Protein AF-A0A494B9S4-F1 (afdb_monomer_lite)

Organism: Mus musculus (NCBI:txid10090)

Structure (mmCIF, N/CA/C/O backbone):
data_AF-A0A494B9S4-F1
#
_entry.id   AF-A0A494B9S4-F1
#
loop_
_atom_site.group_PDB
_atom_site.id
_atom_site.type_symbol
_atom_site.label_atom_id
_atom_site.label_alt_id
_atom_site.label_comp_id
_atom_site.label_asym_id
_atom_site.label_entity_id
_atom_site.label_seq_id
_atom_site.pdbx_PDB_ins_code
_atom_site.Cartn_x
_atom_site.Cartn_y
_atom_site.Cartn_z
_atom_site.occupancy
_atom_site.B_iso_or_equiv
_atom_site.auth_seq_id
_atom_site.auth_comp_id
_atom_site.auth_asym_id
_atom_site.auth_atom_id
_atom_site.pdbx_PDB_model_num
ATOM 1 N N . GLY A 1 1 ? 25.893 -9.117 -15.239 1.00 67.50 1 GLY A N 1
ATOM 2 C CA . GLY A 1 1 ? 24.471 -8.723 -15.211 1.00 67.50 1 GLY A CA 1
ATOM 3 C C . GLY A 1 1 ? 23.745 -9.630 -14.246 1.00 67.50 1 GLY A C 1
ATOM 4 O O . GLY A 1 1 ? 24.163 -10.773 -14.118 1.00 67.50 1 GLY A O 1
ATOM 5 N N . ILE A 1 2 ? 22.732 -9.123 -13.546 1.00 72.12 2 ILE A N 1
ATOM 6 C CA . ILE A 1 2 ? 21.885 -9.930 -12.653 1.00 72.12 2 ILE A CA 1
ATOM 7 C C . ILE A 1 2 ? 21.125 -10.948 -13.513 1.00 72.12 2 ILE A C 1
ATOM 9 O O . ILE A 1 2 ? 20.553 -10.570 -14.536 1.00 72.12 2 ILE A O 1
ATOM 13 N N . ASP A 1 3 ? 21.164 -12.228 -13.143 1.00 84.75 3 ASP A N 1
ATOM 14 C CA . ASP A 1 3 ? 20.389 -13.263 -13.831 1.00 84.75 3 ASP A CA 1
ATOM 15 C C . ASP A 1 3 ? 18.919 -13.268 -13.367 1.00 84.75 3 ASP A C 1
ATOM 17 O O . ASP A 1 3 ? 18.565 -12.713 -12.324 1.00 84.75 3 ASP A O 1
ATOM 21 N N . LYS A 1 4 ? 18.038 -13.886 -14.159 1.00 82.94 4 LYS A N 1
ATOM 22 C CA . LYS A 1 4 ? 16.592 -13.897 -13.890 1.00 82.94 4 LYS A CA 1
ATOM 23 C C . LYS A 1 4 ? 16.247 -14.518 -12.528 1.00 82.94 4 LYS A C 1
ATOM 25 O O . LYS A 1 4 ? 15.390 -13.998 -11.826 1.00 82.94 4 LYS A O 1
ATOM 30 N N . LEU A 1 5 ? 16.946 -15.584 -12.131 1.00 85.50 5 LEU A N 1
ATOM 31 C CA . LEU A 1 5 ? 16.692 -16.294 -10.874 1.00 85.50 5 LEU A CA 1
ATOM 32 C C . LEU A 1 5 ? 17.025 -15.419 -9.656 1.00 85.50 5 LEU A C 1
ATOM 34 O O . LEU A 1 5 ? 16.323 -15.448 -8.646 1.00 85.50 5 LEU A O 1
ATOM 38 N N . GLN A 1 6 ? 18.108 -14.649 -9.735 1.00 85.06 6 GLN A N 1
ATOM 39 C CA . GLN A 1 6 ? 18.473 -13.681 -8.708 1.00 85.06 6 GLN A CA 1
ATOM 40 C C . GLN A 1 6 ? 17.416 -12.581 -8.611 1.00 85.06 6 GLN A C 1
ATOM 42 O O . GLN A 1 6 ? 16.974 -12.269 -7.507 1.00 85.06 6 GLN A O 1
ATOM 47 N N . LEU A 1 7 ? 16.958 -12.047 -9.747 1.00 87.38 7 LEU A N 1
ATOM 48 C CA . LEU A 1 7 ? 15.913 -11.023 -9.780 1.00 87.38 7 LEU A CA 1
ATOM 49 C C . LEU A 1 7 ? 14.596 -11.514 -9.154 1.00 87.38 7 LEU A C 1
ATOM 51 O O . LEU A 1 7 ? 14.031 -10.815 -8.314 1.00 87.38 7 LEU A O 1
ATOM 55 N N . ASP A 1 8 ? 14.169 -12.740 -9.470 1.00 88.50 8 ASP A N 1
ATOM 56 C CA . ASP A 1 8 ? 12.959 -13.352 -8.903 1.00 88.50 8 ASP A CA 1
ATOM 57 C C . ASP A 1 8 ? 13.037 -13.457 -7.367 1.00 88.50 8 ASP A C 1
ATOM 59 O O . ASP A 1 8 ? 12.063 -13.186 -6.661 1.00 88.50 8 ASP A O 1
ATOM 63 N N . LYS A 1 9 ? 14.218 -13.780 -6.817 1.00 90.94 9 LYS A N 1
ATOM 64 C CA . LYS A 1 9 ? 14.441 -13.799 -5.360 1.00 90.94 9 LYS A CA 1
ATOM 65 C C . LYS A 1 9 ? 14.317 -12.407 -4.742 1.00 90.94 9 LYS A C 1
ATOM 67 O O . LYS A 1 9 ? 13.703 -12.274 -3.68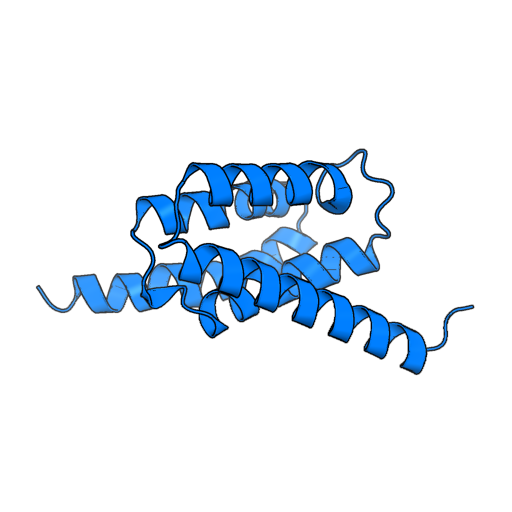5 1.00 90.94 9 LYS A O 1
ATOM 72 N N . TYR A 1 10 ? 14.868 -11.375 -5.384 1.00 90.69 10 TYR A N 1
ATOM 73 C CA . TYR A 1 10 ? 14.737 -9.995 -4.904 1.00 90.69 10 TYR A CA 1
ATOM 74 C C . TYR A 1 10 ? 13.281 -9.520 -4.935 1.00 90.69 10 TYR A C 1
ATOM 76 O O . TYR A 1 10 ? 12.813 -8.899 -3.982 1.00 90.69 10 TYR A O 1
ATOM 84 N N . TYR A 1 11 ? 12.542 -9.861 -5.987 1.00 93.19 11 TYR A N 1
ATOM 85 C CA . TYR A 1 11 ? 11.119 -9.558 -6.102 1.00 93.19 11 TYR A CA 1
ATOM 86 C C . TYR A 1 11 ? 10.275 -10.272 -5.049 1.00 93.19 11 TYR A C 1
ATOM 88 O O . TYR A 1 11 ? 9.389 -9.653 -4.453 1.00 93.19 11 TYR A O 1
ATOM 96 N N . MET A 1 12 ? 10.593 -11.528 -4.735 1.00 95.12 12 MET A N 1
ATOM 97 C CA . MET A 1 12 ? 9.962 -12.231 -3.619 1.00 95.12 12 MET A CA 1
ATOM 98 C C . MET A 1 12 ? 10.292 -11.576 -2.273 1.00 95.12 12 MET A C 1
ATOM 100 O O . MET A 1 12 ? 9.408 -11.417 -1.434 1.00 95.12 12 MET A O 1
ATOM 104 N N . LEU A 1 13 ? 11.541 -11.146 -2.068 1.00 95.44 13 LEU A N 1
ATOM 105 C CA . LEU A 1 13 ? 11.946 -10.456 -0.844 1.00 95.44 13 LEU A CA 1
ATOM 106 C C . LEU A 1 13 ? 1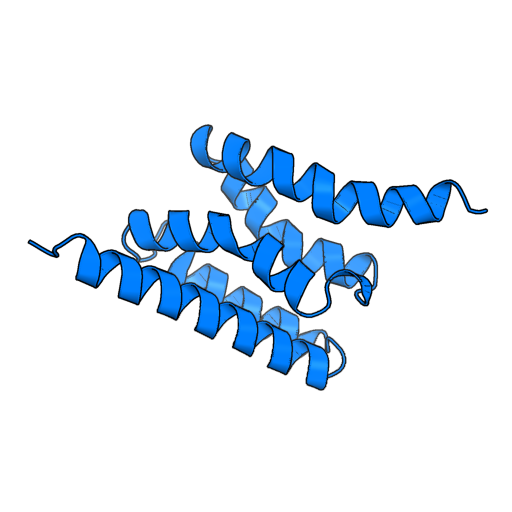1.169 -9.150 -0.644 1.00 95.44 13 LEU A C 1
ATOM 108 O O . LEU A 1 13 ? 10.655 -8.926 0.447 1.00 95.44 13 LEU A O 1
ATOM 112 N N . ILE A 1 14 ? 11.028 -8.325 -1.687 1.00 94.50 14 ILE A N 1
ATOM 113 C CA . ILE A 1 14 ? 10.221 -7.092 -1.637 1.00 94.50 14 ILE A CA 1
ATOM 114 C C . ILE A 1 14 ? 8.793 -7.407 -1.188 1.00 94.50 14 ILE A C 1
ATOM 116 O O . ILE A 1 14 ? 8.255 -6.744 -0.304 1.00 94.50 14 ILE A O 1
ATOM 120 N N . ARG A 1 15 ? 8.209 -8.465 -1.755 1.00 96.88 15 ARG A N 1
ATOM 121 C CA . ARG A 1 15 ? 6.858 -8.925 -1.438 1.00 96.88 15 ARG A CA 1
ATOM 122 C C . ARG A 1 15 ? 6.715 -9.329 0.033 1.00 96.88 15 ARG A C 1
ATOM 124 O O . ARG A 1 15 ? 5.779 -8.911 0.707 1.00 96.88 15 ARG A O 1
ATOM 131 N N . LEU A 1 16 ? 7.678 -10.094 0.550 1.00 96.94 16 LEU A N 1
ATOM 132 C CA . LEU A 1 16 ? 7.704 -10.528 1.949 1.00 96.94 16 LEU A CA 1
ATOM 133 C C . LEU A 1 16 ? 7.908 -9.361 2.917 1.00 96.94 16 LEU A C 1
ATOM 135 O O . LEU A 1 16 ? 7.227 -9.307 3.938 1.00 96.94 16 LEU A O 1
ATOM 139 N N . VAL A 1 17 ? 8.812 -8.430 2.603 1.00 96.12 17 VAL A N 1
ATOM 140 C CA . VAL A 1 17 ? 9.031 -7.224 3.417 1.00 96.12 17 VAL A CA 1
ATOM 141 C C . VAL A 1 17 ? 7.743 -6.417 3.496 1.00 96.12 17 VAL A C 1
ATOM 143 O O . VAL A 1 17 ? 7.317 -6.069 4.592 1.00 96.12 17 VAL A O 1
ATOM 146 N N . LEU A 1 18 ? 7.082 -6.201 2.359 1.00 95.38 18 LEU A N 1
ATOM 147 C CA . LEU A 1 18 ? 5.844 -5.437 2.298 1.00 95.38 18 LEU A CA 1
ATOM 148 C C . LEU A 1 18 ? 4.711 -6.099 3.094 1.00 95.38 1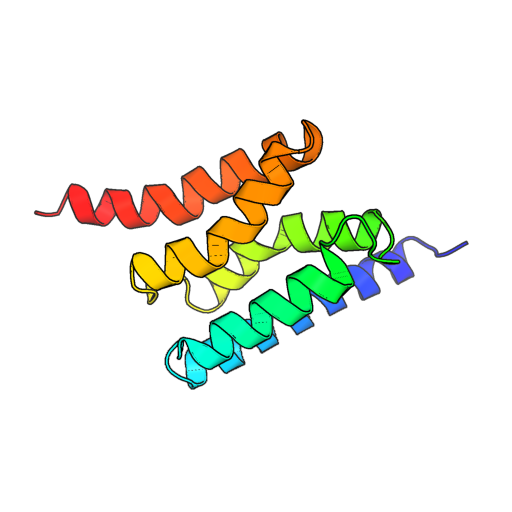8 LEU A C 1
ATOM 150 O O . LEU A 1 18 ? 4.072 -5.440 3.914 1.00 95.38 18 LEU A O 1
ATOM 154 N N . ARG A 1 19 ? 4.530 -7.419 2.936 1.00 96.94 19 ARG A N 1
ATOM 155 C CA . ARG A 1 19 ? 3.581 -8.204 3.738 1.00 96.94 19 ARG A CA 1
ATOM 156 C C . ARG A 1 19 ? 3.849 -8.045 5.231 1.00 96.94 19 ARG A C 1
ATOM 158 O O . ARG A 1 19 ? 2.935 -7.763 5.994 1.00 96.94 19 ARG A O 1
ATOM 165 N N . GLN A 1 20 ? 5.104 -8.191 5.655 1.00 98.06 20 GLN A N 1
ATOM 166 C CA . GLN A 1 20 ? 5.457 -8.076 7.070 1.00 98.06 20 GLN A CA 1
ATOM 167 C C . GLN A 1 20 ? 5.275 -6.655 7.611 1.00 98.06 20 GLN A C 1
ATOM 169 O O . GLN A 1 20 ? 4.840 -6.499 8.751 1.00 98.06 20 GLN A O 1
ATOM 174 N N . SER A 1 21 ? 5.539 -5.620 6.808 1.00 96.88 21 SER A N 1
ATOM 175 C CA . SER A 1 21 ? 5.225 -4.237 7.174 1.00 96.88 21 SER A CA 1
ATOM 176 C C . SER A 1 21 ? 3.730 -4.063 7.443 1.00 96.88 21 SER A C 1
ATOM 178 O O . SER A 1 21 ? 3.362 -3.533 8.490 1.00 96.88 21 SER A O 1
ATOM 180 N N . PHE A 1 22 ? 2.862 -4.580 6.571 1.00 96.50 22 PHE A N 1
ATOM 181 C CA . PHE A 1 22 ? 1.417 -4.544 6.802 1.00 96.50 22 PHE A CA 1
ATOM 182 C C . PHE A 1 22 ? 0.990 -5.367 8.018 1.00 96.50 22 PHE A C 1
ATOM 184 O O . PHE A 1 22 ? 0.150 -4.908 8.783 1.00 96.50 22 PHE A O 1
ATOM 191 N N . GLU A 1 23 ? 1.587 -6.536 8.260 1.00 97.75 23 GLU A N 1
ATOM 192 C CA . GLU A 1 23 ? 1.299 -7.339 9.459 1.00 97.75 23 GLU A CA 1
ATOM 193 C C . GLU A 1 23 ? 1.660 -6.597 10.751 1.00 97.75 23 GLU A C 1
ATOM 195 O O . GLU A 1 23 ? 1.011 -6.763 11.784 1.00 97.75 23 GLU A O 1
ATOM 200 N N . VAL A 1 24 ? 2.714 -5.777 10.730 1.00 97.50 24 VAL A N 1
ATOM 201 C CA . VAL A 1 24 ? 3.053 -4.896 11.856 1.00 97.50 24 VAL A CA 1
ATOM 202 C C . VAL A 1 24 ? 2.006 -3.794 12.013 1.00 97.50 24 VAL A C 1
ATOM 204 O O . VAL A 1 24 ? 1.551 -3.563 13.132 1.00 97.50 24 VAL A O 1
ATOM 207 N N . LEU A 1 25 ? 1.581 -3.142 10.927 1.00 96.88 25 LEU A N 1
ATOM 208 C CA . LEU A 1 25 ? 0.527 -2.120 10.985 1.00 96.88 25 LEU A CA 1
ATOM 209 C C . LEU A 1 25 ? -0.789 -2.701 11.516 1.00 96.88 25 LEU A C 1
ATOM 211 O O . LEU A 1 25 ? -1.379 -2.140 12.437 1.00 96.88 25 LEU A O 1
ATOM 215 N N . LYS A 1 26 ? -1.195 -3.871 11.015 1.00 95.56 26 LYS A N 1
ATOM 216 C CA . LYS A 1 26 ? -2.387 -4.597 11.461 1.00 95.56 26 LYS A CA 1
ATOM 217 C C . LYS A 1 26 ? -2.332 -4.941 12.949 1.00 95.56 26 LYS A C 1
ATOM 219 O O . LYS A 1 26 ? -3.289 -4.683 13.674 1.00 95.56 26 LYS A O 1
ATOM 224 N N . ARG A 1 27 ? -1.207 -5.484 13.431 1.00 96.44 27 ARG A N 1
ATOM 225 C CA . ARG A 1 27 ? -1.009 -5.795 14.862 1.00 96.44 27 ARG A CA 1
ATOM 226 C C . ARG A 1 27 ? -1.087 -4.562 15.757 1.00 96.44 27 ARG A C 1
ATOM 228 O O . ARG A 1 27 ? -1.507 -4.679 16.902 1.00 96.44 27 ARG A O 1
ATOM 235 N N . ASN A 1 28 ? -0.730 -3.396 15.226 1.00 95.69 28 ASN A N 1
ATOM 236 C CA . ASN A 1 28 ? -0.897 -2.105 15.889 1.00 95.69 28 ASN A CA 1
ATOM 237 C C . ASN A 1 28 ? -2.248 -1.448 15.562 1.00 95.69 28 ASN A C 1
ATOM 239 O O . ASN A 1 28 ? -2.358 -0.228 15.600 1.00 95.69 28 ASN A O 1
ATOM 243 N N . ALA A 1 29 ? -3.270 -2.240 15.220 1.00 94.75 29 ALA A N 1
ATOM 244 C CA . ALA A 1 29 ? -4.630 -1.785 14.937 1.00 94.75 29 ALA A CA 1
ATOM 245 C C . ALA A 1 29 ? -4.712 -0.669 13.881 1.00 94.75 29 ALA A C 1
ATOM 247 O O . ALA A 1 29 ? -5.572 0.206 13.968 1.00 94.75 29 ALA A O 1
ATOM 248 N N . TRP A 1 30 ? -3.815 -0.697 12.889 1.00 95.19 30 TRP A N 1
ATOM 249 C CA . TRP A 1 30 ? -3.754 0.308 11.827 1.00 95.19 30 TRP A CA 1
ATOM 250 C C . TRP A 1 30 ? -3.608 1.737 12.378 1.00 95.19 30 TRP A C 1
ATOM 252 O O . TRP A 1 30 ? -4.183 2.686 11.845 1.00 95.19 30 TRP A O 1
ATOM 262 N N . GLU A 1 31 ? -2.853 1.885 13.472 1.00 95.25 31 GLU A N 1
ATOM 263 C CA . GLU A 1 31 ? -2.627 3.171 14.128 1.00 95.25 31 GLU A CA 1
ATOM 264 C C . GLU A 1 31 ? -2.043 4.194 13.145 1.00 95.25 31 GLU A C 1
ATOM 266 O O . GLU A 1 31 ? -1.124 3.917 12.366 1.00 95.25 31 GLU A O 1
ATOM 271 N N . GLU A 1 32 ? -2.632 5.388 13.146 1.00 93.19 32 GLU A N 1
ATOM 272 C CA . GLU A 1 32 ? -2.437 6.356 12.074 1.00 93.19 32 GLU A CA 1
ATOM 273 C C . GLU A 1 32 ? -0.997 6.885 12.007 1.00 93.19 32 GLU A C 1
ATOM 275 O O . GLU A 1 32 ? -0.483 7.121 10.905 1.00 93.19 32 GLU A O 1
ATOM 280 N N . SER A 1 33 ? -0.318 7.048 13.150 1.00 95.62 33 SER A N 1
ATOM 281 C CA . SER A 1 33 ? 1.080 7.482 13.165 1.00 95.62 33 SER A CA 1
ATOM 282 C C . SER A 1 33 ? 2.001 6.424 12.552 1.00 95.62 33 SER A C 1
ATOM 284 O O . SER A 1 33 ? 2.877 6.777 11.761 1.00 95.62 33 SER A O 1
ATOM 286 N N . GLN A 1 34 ? 1.751 5.131 12.802 1.00 95.94 34 GLN A N 1
ATOM 287 C CA . GLN A 1 34 ? 2.496 4.042 12.164 1.00 95.94 34 GLN A CA 1
ATOM 288 C C . GLN A 1 34 ? 2.248 3.977 10.652 1.00 95.94 34 GLN A C 1
ATOM 290 O O . GLN A 1 34 ? 3.199 3.806 9.888 1.00 95.94 34 GLN A O 1
ATOM 295 N N . ILE A 1 35 ? 0.996 4.148 10.203 1.00 94.88 35 ILE A N 1
ATOM 296 C CA . ILE A 1 35 ? 0.673 4.220 8.766 1.00 94.88 35 ILE A CA 1
ATOM 297 C C . ILE A 1 35 ? 1.435 5.374 8.115 1.00 94.88 35 ILE A C 1
ATOM 299 O O . ILE A 1 35 ? 2.038 5.201 7.059 1.00 94.88 35 ILE A O 1
ATOM 303 N N . THR A 1 36 ? 1.427 6.542 8.757 1.00 94.44 36 THR A N 1
ATOM 304 C CA . THR A 1 36 ? 2.096 7.741 8.241 1.00 94.44 36 THR A CA 1
ATOM 305 C C . THR A 1 36 ? 3.603 7.521 8.145 1.00 94.44 36 THR A C 1
ATOM 307 O O . THR A 1 36 ? 4.174 7.716 7.078 1.00 94.44 36 THR A O 1
ATOM 310 N N . LEU A 1 37 ? 4.231 7.003 9.206 1.00 95.25 37 LEU A N 1
ATOM 311 C CA . LEU A 1 37 ? 5.659 6.683 9.217 1.00 95.25 37 LEU A CA 1
ATOM 312 C C . LEU A 1 37 ? 6.037 5.689 8.110 1.00 95.25 37 LEU A C 1
ATOM 314 O O . LEU A 1 37 ? 7.035 5.874 7.414 1.00 95.25 37 LEU A O 1
ATOM 318 N N . PHE A 1 38 ? 5.238 4.635 7.939 1.00 95.38 38 PHE A N 1
ATOM 319 C CA . PHE A 1 38 ? 5.451 3.647 6.888 1.00 95.38 38 PHE A CA 1
ATOM 320 C C . PHE A 1 38 ? 5.380 4.282 5.493 1.00 95.38 38 PHE A C 1
ATOM 322 O O . PHE A 1 38 ? 6.278 4.072 4.674 1.00 95.38 38 PHE A O 1
ATOM 329 N N . LEU A 1 39 ? 4.340 5.078 5.231 1.00 93.19 39 LEU A N 1
ATOM 330 C CA . LEU A 1 39 ? 4.157 5.751 3.948 1.00 93.19 39 LEU A CA 1
ATOM 331 C C . LEU A 1 39 ? 5.264 6.774 3.679 1.00 93.19 39 LEU A C 1
ATOM 333 O O . LEU A 1 39 ? 5.756 6.826 2.556 1.00 93.19 39 LEU A O 1
ATOM 337 N N . ASP A 1 40 ? 5.712 7.526 4.684 1.00 92.31 40 ASP A N 1
ATOM 338 C CA . ASP A 1 40 ? 6.795 8.502 4.539 1.00 92.31 40 ASP A CA 1
ATOM 339 C C . ASP A 1 40 ? 8.103 7.834 4.102 1.00 92.31 40 ASP A C 1
ATOM 341 O O . ASP A 1 40 ? 8.758 8.295 3.163 1.00 92.31 40 ASP A O 1
ATOM 345 N N . ILE A 1 41 ? 8.459 6.706 4.727 1.00 92.69 41 ILE A N 1
ATOM 346 C CA . ILE A 1 41 ? 9.637 5.915 4.344 1.00 92.69 41 ILE A CA 1
ATOM 347 C C . ILE A 1 41 ? 9.479 5.398 2.912 1.00 92.69 41 ILE A C 1
ATOM 349 O O . ILE A 1 41 ? 10.382 5.549 2.087 1.00 92.69 41 ILE A O 1
ATOM 353 N N . LEU A 1 42 ? 8.323 4.815 2.595 1.00 90.50 42 LEU A N 1
ATOM 354 C CA . LEU A 1 42 ? 8.058 4.230 1.283 1.00 90.50 42 LEU A CA 1
ATOM 355 C C . LEU A 1 42 ? 8.121 5.280 0.163 1.00 90.50 42 LEU A C 1
ATOM 357 O O . LEU A 1 42 ? 8.716 5.056 -0.897 1.00 90.50 42 LEU A O 1
ATOM 361 N N . MET A 1 43 ? 7.537 6.449 0.419 1.00 87.12 43 MET A N 1
ATOM 362 C CA . MET A 1 43 ? 7.510 7.569 -0.509 1.00 87.12 43 MET A CA 1
ATOM 363 C C . MET A 1 43 ? 8.893 8.170 -0.705 1.00 87.12 43 MET A C 1
ATOM 365 O O . MET A 1 43 ? 9.286 8.417 -1.841 1.00 87.12 43 MET A O 1
ATOM 369 N N . LYS A 1 44 ? 9.655 8.365 0.370 1.00 89.00 44 LYS A N 1
ATOM 370 C CA . LYS A 1 44 ? 10.988 8.961 0.297 1.00 89.00 44 LYS A CA 1
ATOM 371 C C . LYS A 1 44 ? 12.003 8.044 -0.386 1.00 89.00 44 LYS A C 1
ATOM 373 O O . LYS A 1 44 ? 12.732 8.486 -1.268 1.00 89.00 44 LYS A O 1
ATOM 378 N N . GLU A 1 45 ? 12.050 6.776 0.007 1.00 89.25 45 GLU A N 1
ATOM 379 C CA . GLU A 1 45 ? 13.153 5.888 -0.376 1.00 89.25 45 GLU A CA 1
ATOM 380 C C . GLU A 1 45 ? 12.912 5.177 -1.715 1.00 89.25 45 GLU A C 1
ATOM 382 O O . GLU A 1 45 ? 13.860 4.797 -2.403 1.00 89.25 45 GLU A O 1
ATOM 387 N N . ILE A 1 46 ? 11.648 4.992 -2.118 1.00 87.19 46 ILE A N 1
ATOM 388 C CA . ILE A 1 46 ? 11.310 4.156 -3.281 1.00 87.19 46 ILE A CA 1
ATOM 389 C C . ILE A 1 46 ? 10.566 4.952 -4.345 1.00 87.19 46 ILE A C 1
ATOM 391 O O . ILE A 1 46 ? 10.954 4.941 -5.521 1.00 87.19 46 ILE A O 1
ATOM 395 N N . LEU A 1 47 ? 9.502 5.642 -3.945 1.00 82.44 47 LEU A N 1
ATOM 396 C CA . LEU A 1 47 ? 8.531 6.191 -4.887 1.00 82.44 47 LEU A CA 1
ATOM 397 C C . LEU A 1 47 ? 8.769 7.663 -5.267 1.00 82.44 47 LEU A C 1
AT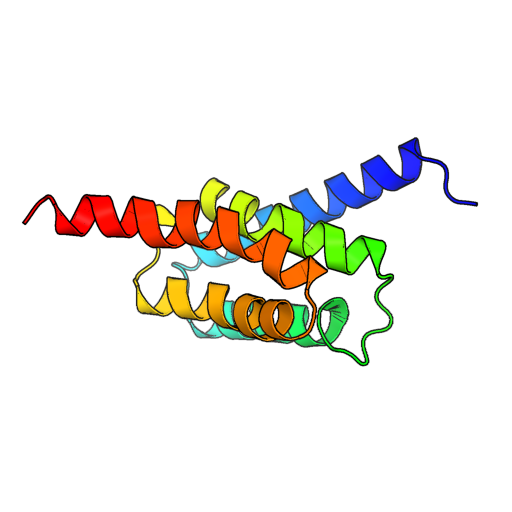OM 399 O O . LEU A 1 47 ? 8.154 8.156 -6.216 1.00 82.44 47 LEU A O 1
ATOM 403 N N . SER A 1 48 ? 9.666 8.360 -4.569 1.00 82.38 48 SER A N 1
ATOM 404 C CA . SER A 1 48 ? 10.076 9.728 -4.893 1.00 82.38 48 SER A CA 1
ATOM 405 C C . SER A 1 48 ? 10.737 9.772 -6.281 1.00 82.38 48 SER A C 1
ATOM 407 O O . SER A 1 48 ? 11.500 8.864 -6.631 1.00 82.38 48 SER A O 1
ATOM 409 N N . PRO A 1 49 ? 10.473 10.819 -7.088 1.00 75.88 49 PRO A N 1
ATOM 410 C CA . PRO A 1 49 ? 11.180 11.039 -8.350 1.00 75.88 49 PRO A CA 1
ATOM 411 C C . PRO A 1 49 ? 12.705 11.118 -8.188 1.00 75.88 49 PRO A C 1
ATOM 413 O O . PRO A 1 49 ? 13.435 10.721 -9.091 1.00 75.88 49 PRO A O 1
ATOM 416 N N . GLU A 1 50 ? 13.169 11.601 -7.037 1.00 81.62 50 GLU A N 1
ATOM 417 C CA . GLU A 1 50 ? 14.575 11.768 -6.670 1.00 81.62 50 GLU A CA 1
ATOM 418 C C . GLU A 1 50 ? 15.196 10.489 -6.078 1.00 81.62 50 GLU A C 1
ATOM 420 O O . GLU A 1 50 ? 16.402 10.454 -5.809 1.00 81.62 50 GLU A O 1
ATOM 425 N N . SER A 1 51 ? 14.399 9.432 -5.874 1.00 83.06 51 SER A N 1
ATOM 426 C CA . SER A 1 51 ? 14.893 8.180 -5.305 1.00 83.06 51 SER A CA 1
ATOM 427 C C . SER A 1 51 ? 15.901 7.507 -6.237 1.00 83.06 51 SER A C 1
ATOM 429 O O . SER A 1 51 ? 15.726 7.451 -7.456 1.00 83.06 51 SER A O 1
ATOM 431 N N . GLN A 1 52 ? 16.946 6.927 -5.645 1.00 85.75 52 GLN A N 1
ATOM 432 C CA . GLN A 1 52 ? 17.935 6.107 -6.358 1.00 85.75 52 GLN A CA 1
ATOM 433 C C . GLN A 1 52 ? 17.435 4.671 -6.598 1.00 85.75 52 GLN A C 1
ATOM 435 O O . GLN A 1 52 ? 18.207 3.788 -6.972 1.00 85.75 52 GLN A O 1
ATOM 440 N N . SER A 1 53 ? 16.146 4.412 -6.350 1.00 84.38 53 SER A N 1
ATOM 441 C CA . SER A 1 53 ? 15.560 3.089 -6.521 1.00 84.38 53 SER A CA 1
ATOM 442 C C . SER A 1 53 ? 15.536 2.713 -8.006 1.00 84.38 53 SER A C 1
ATOM 444 O O . SER A 1 53 ? 15.024 3.485 -8.823 1.00 84.38 53 SER A O 1
ATOM 446 N N . PRO A 1 54 ? 16.048 1.528 -8.389 1.00 87.75 54 PRO A N 1
ATOM 447 C CA . PRO A 1 54 ? 15.949 1.059 -9.762 1.00 87.75 54 PRO A CA 1
ATOM 448 C C . PRO A 1 54 ? 14.488 0.995 -10.219 1.00 87.75 54 PRO A C 1
ATOM 450 O O . PRO A 1 54 ? 13.627 0.512 -9.483 1.00 87.75 54 PRO A O 1
ATOM 453 N N . ASN A 1 55 ? 14.210 1.383 -11.468 1.00 84.25 55 ASN A N 1
ATOM 454 C CA . ASN A 1 55 ? 12.845 1.368 -12.013 1.00 84.25 55 ASN A CA 1
ATOM 455 C C . ASN A 1 55 ? 12.152 0.007 -11.832 1.00 84.25 55 ASN A C 1
ATOM 457 O O . ASN A 1 55 ? 10.987 -0.037 -11.459 1.00 84.25 55 ASN A O 1
ATOM 461 N N . GLY A 1 56 ? 12.875 -1.105 -12.011 1.00 87.06 56 GLY A N 1
ATOM 462 C CA . GLY A 1 56 ? 12.323 -2.447 -11.808 1.00 87.06 56 GLY A CA 1
ATOM 463 C C . GLY A 1 56 ? 11.879 -2.734 -10.368 1.00 87.06 56 GLY A C 1
ATOM 464 O O . GLY A 1 56 ? 10.932 -3.488 -10.177 1.00 87.06 56 GLY A O 1
ATOM 465 N N . VAL A 1 57 ? 12.521 -2.131 -9.362 1.00 88.06 57 VAL A N 1
ATOM 466 C CA . VAL A 1 57 ? 12.117 -2.242 -7.949 1.00 88.06 57 VAL A CA 1
ATOM 467 C C . VAL A 1 57 ? 10.864 -1.412 -7.700 1.00 88.06 57 VAL A C 1
ATOM 469 O O . VAL A 1 57 ? 9.902 -1.922 -7.133 1.00 88.06 57 VAL A O 1
ATOM 472 N N . ARG A 1 58 ? 10.854 -0.158 -8.171 1.00 86.75 58 ARG A N 1
ATOM 473 C CA . ARG A 1 58 ? 9.702 0.745 -8.052 1.00 86.75 58 ARG A CA 1
ATOM 474 C C . ARG A 1 58 ? 8.453 0.136 -8.686 1.00 86.75 58 ARG A C 1
ATOM 476 O O . ARG A 1 58 ? 7.403 0.087 -8.055 1.00 86.75 58 ARG A O 1
ATOM 483 N N . THR A 1 59 ? 8.588 -0.360 -9.911 1.00 85.56 59 THR A N 1
ATOM 484 C CA . THR A 1 59 ? 7.489 -0.960 -10.664 1.00 85.56 59 THR A CA 1
ATOM 485 C C . THR A 1 59 ? 6.984 -2.240 -9.999 1.00 85.56 59 THR A C 1
ATOM 487 O O . THR A 1 59 ? 5.781 -2.359 -9.795 1.00 85.56 59 THR A O 1
ATOM 490 N N . HIS A 1 60 ? 7.877 -3.151 -9.589 1.00 89.75 60 HIS A N 1
ATOM 491 C CA . HIS A 1 60 ? 7.473 -4.384 -8.899 1.00 89.75 60 HIS A CA 1
ATOM 492 C C . HIS A 1 60 ? 6.779 -4.102 -7.563 1.00 89.75 60 HIS A C 1
ATOM 494 O O . HIS A 1 60 ? 5.786 -4.741 -7.238 1.00 89.75 60 HIS A O 1
ATOM 500 N N . LEU A 1 61 ? 7.264 -3.118 -6.798 1.00 89.81 61 LEU A N 1
ATOM 501 C CA . LEU A 1 61 ? 6.632 -2.729 -5.539 1.00 89.81 61 LEU A CA 1
ATOM 502 C C . LEU A 1 61 ? 5.205 -2.214 -5.754 1.00 89.81 61 LEU A C 1
ATOM 504 O O . LEU A 1 61 ? 4.311 -2.607 -5.014 1.00 89.81 61 LEU A O 1
ATOM 508 N N . ILE A 1 62 ? 4.988 -1.371 -6.768 1.00 86.12 62 ILE A N 1
ATOM 509 C CA . ILE A 1 62 ? 3.649 -0.881 -7.127 1.00 86.12 62 ILE A CA 1
ATOM 510 C C . ILE A 1 62 ? 2.742 -2.046 -7.541 1.00 86.12 62 ILE A C 1
ATOM 512 O O . ILE A 1 62 ? 1.596 -2.094 -7.101 1.00 86.12 62 ILE A O 1
ATOM 516 N N . ASP A 1 63 ? 3.262 -2.997 -8.324 1.00 85.69 63 ASP A N 1
ATOM 517 C CA . ASP A 1 63 ? 2.498 -4.152 -8.811 1.00 85.69 63 ASP A CA 1
ATOM 518 C C . ASP A 1 63 ? 1.976 -5.038 -7.669 1.00 85.69 63 ASP A C 1
ATOM 520 O O . ASP A 1 63 ? 0.855 -5.535 -7.745 1.00 85.69 63 ASP A O 1
ATOM 524 N N . VAL A 1 64 ? 2.762 -5.229 -6.604 1.00 90.06 64 VAL A N 1
ATOM 525 C CA . VAL A 1 64 ? 2.394 -6.132 -5.497 1.00 90.06 64 VAL A CA 1
ATOM 526 C C . VAL A 1 64 ? 1.763 -5.426 -4.294 1.00 90.06 64 VAL A C 1
ATOM 528 O O . VAL A 1 64 ? 1.273 -6.099 -3.394 1.00 90.06 64 VAL A O 1
ATOM 531 N N . TYR A 1 65 ? 1.759 -4.090 -4.237 1.00 90.56 65 TYR A N 1
ATOM 532 C CA . TYR A 1 65 ? 1.367 -3.358 -3.026 1.00 90.56 65 TYR A CA 1
ATOM 533 C C . TYR A 1 65 ? -0.064 -3.633 -2.568 1.00 90.56 65 TYR A C 1
ATOM 535 O O . TYR A 1 65 ? -0.277 -4.026 -1.420 1.00 90.56 65 TYR A O 1
ATOM 543 N N . LEU A 1 66 ? -1.039 -3.448 -3.460 1.00 86.69 66 LEU A N 1
ATOM 544 C CA . LEU A 1 66 ? -2.451 -3.640 -3.119 1.00 86.69 66 LEU A CA 1
ATOM 545 C C . LEU A 1 66 ? -2.793 -5.116 -2.904 1.00 86.69 66 LEU A C 1
ATOM 547 O O . LEU A 1 66 ? -3.604 -5.431 -2.035 1.00 86.69 66 LEU A O 1
ATOM 551 N N . GLU A 1 67 ?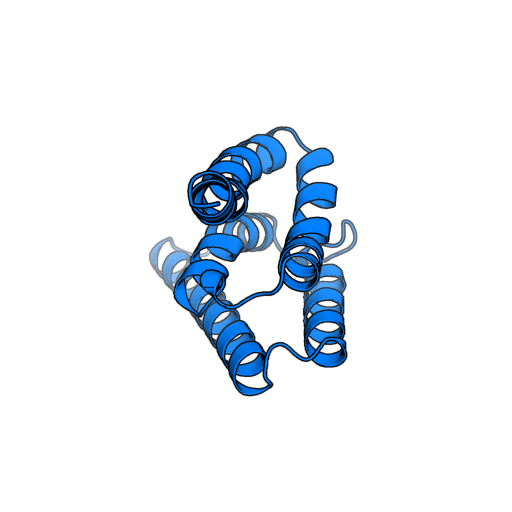 -2.116 -6.023 -3.610 1.00 89.31 67 GLU A N 1
ATOM 552 C CA . GLU A 1 67 ? -2.272 -7.462 -3.398 1.00 89.31 67 GLU A CA 1
ATOM 553 C C . GLU A 1 67 ? -1.822 -7.865 -1.986 1.00 89.31 67 GLU A C 1
ATOM 555 O O . GLU A 1 67 ? -2.523 -8.594 -1.279 1.00 89.31 67 GLU A O 1
ATOM 560 N N . GLU A 1 68 ? -0.670 -7.362 -1.540 1.00 93.31 68 GLU A N 1
ATOM 561 C CA . GLU A 1 68 ? -0.149 -7.652 -0.205 1.00 93.31 68 GLU A CA 1
ATOM 562 C C . GLU A 1 68 ? -0.971 -6.984 0.902 1.00 93.31 68 GLU A C 1
ATOM 564 O O . GLU A 1 68 ? -1.228 -7.609 1.934 1.00 93.31 68 GLU A O 1
ATOM 569 N N . LEU A 1 69 ? -1.462 -5.762 0.675 1.00 91.19 69 LEU A N 1
ATOM 570 C CA . LEU A 1 69 ? -2.364 -5.082 1.606 1.00 91.19 69 LEU A CA 1
ATOM 571 C C . LEU A 1 69 ? -3.670 -5.868 1.784 1.00 91.19 69 LEU A C 1
ATOM 573 O O . LEU A 1 69 ? -4.105 -6.133 2.910 1.00 91.19 69 LEU A O 1
ATOM 577 N N . THR A 1 70 ? -4.267 -6.293 0.670 1.00 88.38 70 THR A N 1
ATOM 578 C CA . THR A 1 70 ? -5.482 -7.115 0.653 1.00 88.38 70 THR A CA 1
ATOM 579 C C . THR A 1 70 ? -5.249 -8.458 1.340 1.00 88.38 70 THR A C 1
ATOM 581 O O . THR A 1 70 ? -6.078 -8.874 2.148 1.00 88.38 70 THR A O 1
ATOM 584 N N . THR A 1 71 ? -4.100 -9.098 1.090 1.00 90.50 71 THR A N 1
ATOM 585 C CA . THR A 1 71 ? -3.720 -10.380 1.709 1.00 90.50 71 THR A CA 1
ATOM 586 C C . THR A 1 71 ? -3.665 -10.296 3.235 1.00 90.50 71 THR A C 1
ATOM 588 O O . THR A 1 71 ? -4.112 -11.219 3.912 1.00 90.50 71 THR A O 1
ATOM 591 N N . VAL A 1 72 ? -3.114 -9.212 3.789 1.00 93.25 72 VAL A N 1
ATOM 592 C CA . VAL A 1 72 ? -2.921 -9.079 5.243 1.00 93.25 72 VAL A CA 1
ATOM 593 C C . VAL A 1 72 ? -4.207 -8.696 5.968 1.00 93.25 72 VAL A C 1
ATOM 595 O O . VAL A 1 72 ? -4.500 -9.219 7.046 1.00 93.25 72 VAL A O 1
ATOM 598 N N . GLY A 1 73 ? -4.989 -7.773 5.415 1.00 86.56 73 GLY A N 1
ATOM 599 C CA . GLY A 1 73 ? -6.195 -7.322 6.106 1.00 86.56 73 GLY A CA 1
ATOM 600 C C . GLY A 1 73 ? -6.805 -6.037 5.585 1.00 86.56 73 GLY A C 1
ATOM 601 O O . GLY A 1 73 ? -7.449 -5.342 6.364 1.00 86.56 73 GLY A O 1
ATOM 602 N N . GLY A 1 74 ? -6.640 -5.708 4.301 1.00 80.56 74 GLY A N 1
ATOM 603 C CA . GLY A 1 74 ? -7.239 -4.504 3.714 1.00 80.56 74 GLY A CA 1
ATOM 604 C C . GLY A 1 74 ? -8.754 -4.389 3.946 1.00 80.56 74 GLY A C 1
ATOM 605 O O . GLY A 1 74 ? -9.278 -3.287 4.057 1.00 80.56 74 GLY A O 1
ATOM 606 N N . ALA A 1 75 ? -9.454 -5.517 4.118 1.00 79.44 75 ALA A N 1
ATOM 607 C CA . ALA A 1 75 ? -10.883 -5.557 4.439 1.00 79.44 75 ALA A CA 1
ATOM 608 C C . ALA A 1 75 ? -11.245 -5.049 5.854 1.00 79.44 75 ALA A C 1
ATOM 610 O O . ALA A 1 75 ? -12.412 -4.757 6.110 1.00 79.44 75 ALA A O 1
ATOM 611 N N . GLU A 1 76 ? -10.278 -4.959 6.772 1.00 83.81 76 GLU A N 1
ATOM 612 C CA . GLU A 1 76 ? -10.470 -4.472 8.148 1.00 83.81 76 GLU A CA 1
ATOM 613 C C . GLU A 1 76 ? -10.256 -2.954 8.270 1.00 83.81 76 GLU A C 1
ATOM 615 O O . GLU A 1 76 ? -10.587 -2.371 9.302 1.00 83.81 76 GLU A O 1
ATOM 620 N N . LEU A 1 77 ? -9.714 -2.310 7.229 1.00 85.44 77 LEU A N 1
ATOM 621 C CA . LEU A 1 77 ? -9.433 -0.877 7.222 1.00 85.44 77 LEU A CA 1
ATOM 622 C C . LEU A 1 77 ? -10.721 -0.052 7.222 1.00 85.44 77 LEU A C 1
ATOM 624 O O . LEU A 1 77 ? -11.674 -0.319 6.480 1.00 85.44 77 LEU A O 1
ATOM 628 N N . LEU A 1 78 ? -10.712 1.025 8.003 1.00 87.81 78 LEU A N 1
ATOM 629 C CA . LEU A 1 78 ? -11.697 2.088 7.863 1.00 87.81 78 LEU A CA 1
ATOM 630 C C . LEU A 1 78 ? -11.499 2.820 6.527 1.00 87.81 78 LEU A C 1
ATOM 632 O O . LEU A 1 78 ? -10.427 2.784 5.922 1.00 87.81 78 LEU A O 1
ATOM 636 N N . ALA A 1 79 ? -12.552 3.476 6.038 1.00 82.56 79 ALA A N 1
ATOM 637 C CA . ALA A 1 79 ? -12.536 4.104 4.716 1.00 82.56 79 ALA A CA 1
ATOM 638 C C . ALA A 1 79 ? -11.439 5.177 4.581 1.00 82.56 79 ALA A C 1
ATOM 640 O O . ALA A 1 79 ? -10.786 5.266 3.546 1.00 82.56 79 ALA A O 1
ATOM 641 N N . ASP A 1 80 ? -11.213 5.959 5.632 1.00 84.38 80 ASP A N 1
ATOM 642 C CA . ASP A 1 80 ? -10.161 6.971 5.730 1.00 84.38 80 ASP A CA 1
ATOM 643 C C . ASP A 1 80 ? -8.756 6.353 5.747 1.00 84.38 80 ASP A C 1
ATOM 645 O O . ASP A 1 80 ? -7.887 6.797 4.996 1.00 84.38 80 ASP A O 1
ATOM 649 N N . GLN A 1 81 ? -8.542 5.287 6.523 1.00 87.12 81 GLN A N 1
ATOM 650 C CA . GLN A 1 81 ? -7.271 4.552 6.547 1.00 87.12 81 GLN A CA 1
ATOM 651 C C . GLN A 1 81 ? -6.963 3.922 5.185 1.00 87.12 81 GLN A C 1
ATOM 653 O O . GLN A 1 81 ? -5.831 3.997 4.703 1.00 87.12 81 GLN A O 1
ATOM 658 N N . ASN A 1 82 ? -7.982 3.346 4.543 1.00 86.00 82 ASN A N 1
ATOM 659 C CA . ASN A 1 82 ? -7.866 2.764 3.214 1.00 86.00 82 ASN A CA 1
ATOM 660 C C . ASN A 1 82 ? -7.463 3.838 2.195 1.00 86.00 82 ASN A C 1
ATOM 662 O O . ASN A 1 82 ? -6.439 3.711 1.525 1.00 86.00 82 ASN A O 1
ATOM 666 N N . LEU A 1 83 ? -8.196 4.957 2.149 1.00 84.62 83 LEU A N 1
ATOM 667 C CA . LEU A 1 83 ? -7.862 6.093 1.284 1.00 84.62 83 LEU A CA 1
ATOM 668 C C . LEU A 1 83 ? -6.443 6.611 1.536 1.00 84.62 83 LEU A C 1
ATOM 670 O O . LEU A 1 83 ? -5.734 6.907 0.577 1.00 84.62 83 LEU A O 1
ATOM 674 N N . LYS A 1 84 ? -5.999 6.672 2.795 1.00 88.69 84 LYS A N 1
ATOM 675 C CA . LYS A 1 84 ? -4.651 7.129 3.159 1.00 88.69 84 LYS A CA 1
ATOM 676 C C . LYS A 1 84 ? -3.550 6.208 2.629 1.00 88.69 84 LYS A C 1
ATOM 678 O O . LYS A 1 84 ? -2.535 6.700 2.148 1.00 88.69 84 LYS A O 1
ATOM 683 N N . LEU A 1 85 ? -3.748 4.891 2.681 1.00 88.69 85 LEU A N 1
ATOM 684 C CA . LEU A 1 85 ? -2.797 3.908 2.145 1.00 88.69 85 LEU A CA 1
ATOM 685 C C . LEU A 1 85 ? -2.760 3.902 0.606 1.00 88.69 85 LEU A C 1
ATOM 687 O O . LEU A 1 85 ? -1.725 3.597 0.016 1.00 88.69 85 LEU A O 1
ATOM 691 N N . ILE A 1 86 ? -3.859 4.283 -0.051 1.00 84.81 86 ILE A N 1
ATOM 692 C CA . ILE A 1 86 ? -3.984 4.274 -1.517 1.00 84.81 86 ILE A CA 1
ATOM 693 C C . ILE A 1 86 ? -3.560 5.607 -2.160 1.00 84.81 86 ILE A C 1
ATOM 695 O O . ILE A 1 86 ? -2.972 5.608 -3.246 1.00 84.81 86 ILE A O 1
ATOM 699 N N . ASP A 1 87 ? -3.840 6.746 -1.519 1.00 82.75 87 ASP A N 1
ATOM 700 C CA . ASP A 1 87 ? -3.626 8.097 -2.070 1.00 82.75 87 ASP A CA 1
ATOM 701 C C . ASP A 1 87 ? -2.214 8.327 -2.645 1.00 82.75 87 ASP A C 1
ATOM 703 O O . ASP A 1 87 ? -2.115 8.809 -3.783 1.00 82.75 87 ASP A O 1
ATOM 707 N N . PRO A 1 88 ? -1.117 7.928 -1.969 1.00 76.88 88 PRO A N 1
ATOM 708 C CA . PRO A 1 88 ? 0.227 8.147 -2.493 1.00 76.88 88 PRO A CA 1
ATOM 709 C C . PRO A 1 88 ? 0.444 7.461 -3.850 1.00 76.88 88 PRO A C 1
ATOM 711 O O . PRO A 1 88 ? 1.041 8.042 -4.761 1.00 76.88 88 PRO A O 1
ATOM 714 N N . PHE A 1 89 ? -0.124 6.267 -4.033 1.00 72.38 89 PHE A N 1
ATOM 715 C CA . PHE A 1 89 ? -0.021 5.496 -5.271 1.00 72.38 89 PHE A CA 1
ATOM 716 C C . PHE A 1 89 ? -0.869 6.080 -6.390 1.00 72.38 89 PHE A C 1
ATOM 718 O O . PHE A 1 89 ? -0.402 6.135 -7.527 1.00 72.38 89 PHE A O 1
ATOM 725 N N . CYS A 1 90 ? -2.062 6.594 -6.086 1.00 70.94 90 CYS A N 1
ATOM 726 C CA . CYS A 1 90 ? -2.874 7.327 -7.057 1.00 70.94 90 CYS A CA 1
ATOM 727 C C . CYS A 1 90 ? -2.135 8.564 -7.593 1.00 70.94 90 CYS A C 1
ATOM 729 O O . CYS A 1 90 ? -2.131 8.809 -8.802 1.00 70.94 90 CYS A O 1
ATOM 731 N N . ARG A 1 91 ? -1.439 9.310 -6.724 1.00 71.94 91 ARG A N 1
ATOM 732 C CA . ARG A 1 91 ? -0.643 10.486 -7.128 1.00 71.94 91 ARG A CA 1
ATOM 733 C C . ARG A 1 91 ? 0.528 10.132 -8.034 1.00 71.94 91 ARG A C 1
ATOM 735 O O . ARG A 1 91 ? 0.879 10.919 -8.909 1.00 71.94 91 ARG A O 1
ATOM 742 N N . ILE A 1 92 ? 1.150 8.977 -7.824 1.00 69.75 92 ILE A N 1
ATOM 743 C CA . ILE A 1 92 ? 2.263 8.502 -8.654 1.00 69.75 92 ILE A CA 1
ATOM 744 C C . ILE A 1 92 ? 1.745 7.928 -9.975 1.00 69.75 92 ILE A C 1
ATOM 746 O O . ILE A 1 92 ? 2.282 8.247 -11.037 1.00 69.75 92 ILE A O 1
ATOM 750 N N . ALA A 1 93 ? 0.672 7.139 -9.925 1.00 65.50 93 ALA A N 1
ATOM 751 C CA . ALA A 1 93 ? 0.012 6.571 -11.094 1.00 65.50 93 ALA A CA 1
ATOM 752 C C . ALA A 1 93 ? -0.455 7.653 -12.071 1.00 65.50 93 ALA A C 1
ATOM 754 O O . ALA A 1 93 ? -0.286 7.509 -13.277 1.00 65.50 93 ALA A O 1
ATOM 755 N N . ALA A 1 94 ? -0.948 8.782 -11.557 1.00 65.81 94 ALA A N 1
ATOM 756 C CA . ALA A 1 94 ? -1.354 9.924 -12.372 1.00 65.81 94 ALA A CA 1
ATOM 757 C C . ALA A 1 94 ? -0.204 10.563 -13.180 1.00 65.81 94 ALA A C 1
ATOM 759 O O . ALA A 1 94 ? -0.466 11.295 -14.133 1.00 65.81 94 ALA A O 1
ATOM 760 N N . LYS A 1 95 ? 1.067 10.305 -12.833 1.00 67.00 95 LYS A N 1
ATOM 761 C CA . LYS A 1 95 ? 2.226 10.924 -13.500 1.00 67.00 95 LYS A CA 1
ATOM 762 C C . LYS A 1 95 ? 2.673 10.200 -14.769 1.00 67.00 95 LYS A C 1
ATOM 764 O O . LYS A 1 95 ? 3.330 10.818 -15.601 1.00 67.00 95 LYS A O 1
ATOM 769 N N . THR A 1 96 ? 2.364 8.911 -14.938 1.00 64.50 96 THR A N 1
ATOM 770 C CA . THR A 1 96 ? 2.814 8.143 -16.114 1.00 64.50 96 THR A CA 1
ATOM 771 C C . THR A 1 96 ? 1.735 7.182 -16.605 1.00 64.50 96 THR A C 1
ATOM 773 O O . THR A 1 96 ? 1.060 6.537 -15.810 1.00 64.50 96 THR A O 1
ATOM 776 N N . LYS A 1 97 ? 1.598 7.037 -17.931 1.00 61.91 97 LYS A N 1
ATOM 777 C CA . LYS A 1 97 ? 0.596 6.144 -18.547 1.00 61.91 97 LYS A CA 1
ATOM 778 C C . LYS A 1 97 ? 0.753 4.677 -18.120 1.00 61.91 97 LYS A C 1
ATOM 780 O O . LYS A 1 97 ? -0.236 3.960 -18.016 1.00 61.91 97 LYS A O 1
ATOM 785 N N . GLU A 1 98 ? 1.985 4.238 -17.869 1.00 65.31 98 GLU A N 1
ATOM 786 C CA . GLU A 1 98 ? 2.294 2.866 -17.452 1.00 65.31 98 GLU A CA 1
ATOM 787 C C . GLU A 1 98 ? 1.834 2.587 -16.015 1.00 65.31 98 GLU A C 1
ATOM 789 O O . GLU A 1 98 ? 1.155 1.593 -15.760 1.00 65.31 98 GLU A O 1
ATOM 794 N N . LEU A 1 99 ? 2.130 3.497 -15.083 1.00 62.66 99 LEU A N 1
ATOM 795 C CA . LEU A 1 99 ? 1.689 3.364 -13.694 1.00 62.66 99 LEU A CA 1
ATOM 796 C C . LEU A 1 99 ? 0.178 3.591 -13.560 1.00 62.66 99 LEU A C 1
ATOM 798 O O . LEU A 1 99 ? -0.462 2.948 -12.735 1.00 62.66 99 LEU A O 1
ATOM 802 N N . GLN A 1 100 ? -0.415 4.432 -14.414 1.00 62.44 100 GLN A N 1
ATOM 803 C CA . GLN A 1 100 ? -1.866 4.577 -14.513 1.00 62.44 100 GLN A CA 1
ATOM 804 C C . GLN A 1 100 ? -2.537 3.241 -14.856 1.00 62.44 100 GLN A C 1
ATOM 806 O O . GLN A 1 100 ? -3.448 2.831 -14.145 1.00 62.44 100 GLN A O 1
ATOM 811 N N . ALA A 1 101 ? -2.075 2.543 -15.899 1.00 63.34 101 ALA A N 1
ATOM 812 C CA . ALA A 1 101 ? -2.637 1.250 -16.296 1.00 63.34 101 ALA A CA 1
ATOM 813 C C . ALA A 1 101 ? -2.491 0.184 -15.195 1.00 63.34 101 ALA A C 1
ATOM 815 O O . ALA A 1 101 ? -3.420 -0.590 -14.965 1.00 63.34 101 ALA A O 1
ATOM 816 N N . LYS A 1 102 ? -1.354 0.180 -14.486 1.00 64.62 102 LYS A N 1
ATOM 817 C CA . LYS A 1 102 ? -1.062 -0.765 -13.396 1.00 64.62 102 LYS A CA 1
ATOM 818 C C . LYS A 1 102 ? -1.906 -0.527 -12.148 1.00 64.62 102 LYS A C 1
ATOM 820 O O . LYS A 1 102 ? -2.373 -1.487 -11.550 1.00 64.62 102 LYS A O 1
ATOM 825 N N . CYS A 1 103 ? -2.157 0.727 -11.781 1.00 63.31 103 CYS A N 1
ATOM 826 C CA . CYS A 1 103 ? -2.959 1.039 -10.599 1.00 63.31 103 CYS A CA 1
ATOM 827 C C . CYS A 1 103 ? -4.471 0.980 -10.864 1.00 63.31 103 CYS A C 1
ATOM 829 O O . CYS A 1 103 ? -5.235 0.769 -9.929 1.00 63.31 103 CYS A O 1
ATOM 831 N N . PHE A 1 104 ? -4.934 1.146 -12.109 1.00 64.12 104 PHE A N 1
ATOM 832 C CA . PHE A 1 104 ? -6.366 1.294 -12.396 1.00 64.12 104 PHE A CA 1
ATOM 833 C C . PHE A 1 104 ? -7.192 0.044 -12.059 1.00 64.12 104 PHE A C 1
ATOM 835 O O . PHE A 1 104 ? -8.225 0.149 -11.404 1.00 64.12 104 PHE A O 1
ATOM 842 N N . HIS A 1 105 ? -6.741 -1.142 -12.481 1.00 65.12 105 HIS A N 1
ATOM 843 C CA . HIS A 1 105 ? -7.495 -2.379 -12.262 1.00 65.12 105 HIS A CA 1
ATOM 844 C C . HIS A 1 105 ? -7.503 -2.820 -10.785 1.00 65.12 105 HIS A C 1
ATOM 846 O O . HIS A 1 105 ? -8.596 -3.054 -10.273 1.00 65.12 105 HIS A O 1
ATOM 852 N N . PRO A 1 106 ? -6.360 -2.865 -10.067 1.00 62.88 106 PRO A N 1
ATOM 853 C CA . PRO A 1 106 ? -6.337 -3.236 -8.650 1.00 62.88 106 PRO A CA 1
ATOM 854 C C . PRO A 1 106 ? -7.064 -2.226 -7.757 1.00 62.88 106 PRO A C 1
ATOM 856 O O . PRO A 1 106 ? -7.762 -2.612 -6.829 1.00 62.88 106 PRO A O 1
ATOM 859 N N . VAL A 1 107 ? -6.978 -0.920 -8.051 1.00 63.00 107 VAL A N 1
ATOM 860 C CA . VAL A 1 107 ? -7.735 0.087 -7.288 1.00 63.00 107 VAL A CA 1
ATOM 861 C C . VAL A 1 107 ? -9.240 -0.126 -7.469 1.00 63.00 107 VAL A C 1
ATOM 863 O O . VAL A 1 107 ? -9.989 -0.121 -6.497 1.00 63.00 107 VAL A O 1
ATOM 866 N N . LEU A 1 108 ? -9.715 -0.370 -8.691 1.00 60.66 108 LEU A N 1
ATOM 867 C CA . LEU A 1 108 ? -11.134 -0.656 -8.911 1.00 60.66 108 LEU A CA 1
ATOM 868 C C . LEU A 1 108 ? -11.574 -1.976 -8.261 1.00 60.66 108 LEU A C 1
ATOM 870 O O . LEU A 1 108 ? -12.661 -2.028 -7.683 1.00 60.66 108 LEU A O 1
ATOM 874 N N . SER A 1 109 ? -10.750 -3.025 -8.317 1.00 60.94 109 SER A N 1
ATOM 875 C CA . SER A 1 109 ? -11.121 -4.333 -7.773 1.00 60.94 109 SER A CA 1
ATOM 876 C C . SER A 1 109 ? -11.023 -4.426 -6.258 1.00 60.94 109 SER A C 1
ATOM 878 O O . SER A 1 109 ? -11.879 -5.060 -5.662 1.00 60.94 109 SER A O 1
ATOM 880 N N . ASP A 1 110 ? -10.033 -3.796 -5.632 1.00 59.97 110 ASP A N 1
ATOM 881 C CA . ASP A 1 110 ? -9.712 -4.033 -4.218 1.00 59.97 110 ASP A CA 1
ATOM 882 C C . ASP A 1 110 ? -10.202 -2.886 -3.326 1.00 59.97 110 ASP A C 1
ATOM 884 O O . ASP A 1 110 ? -10.491 -3.074 -2.146 1.00 59.97 110 ASP A O 1
ATOM 888 N N . VAL A 1 111 ? -10.370 -1.690 -3.895 1.00 60.50 111 VAL A N 1
ATOM 889 C CA . VAL A 1 111 ? -10.862 -0.506 -3.174 1.00 60.50 111 VAL A CA 1
ATOM 890 C C . VAL A 1 111 ? -12.347 -0.324 -3.420 1.00 60.50 111 VAL A C 1
ATOM 892 O O . VAL A 1 111 ? -13.106 -0.114 -2.475 1.00 60.50 111 VAL A O 1
ATOM 895 N N . PHE A 1 112 ? -12.792 -0.425 -4.674 1.00 54.31 112 PHE A N 1
ATOM 896 C CA . PHE A 1 112 ? -14.182 -0.136 -5.019 1.00 54.31 112 PHE A CA 1
ATOM 897 C C . PHE A 1 112 ? -15.109 -1.353 -4.919 1.00 54.31 112 PHE A C 1
ATOM 899 O O . PHE A 1 112 ? -16.233 -1.163 -4.463 1.00 54.31 112 PHE A O 1
ATOM 906 N N . LEU A 1 113 ? -14.697 -2.588 -5.247 1.00 48.47 113 LEU A N 1
ATOM 907 C CA . LEU A 1 113 ? -15.611 -3.746 -5.149 1.00 48.47 113 LEU A CA 1
ATOM 908 C C . LEU A 1 113 ? -15.920 -4.192 -3.705 1.00 48.47 113 LEU A C 1
ATOM 910 O O . LEU A 1 113 ? -17.105 -4.389 -3.422 1.00 48.47 113 LEU A O 1
ATOM 914 N N . PRO A 1 114 ? -14.962 -4.284 -2.757 1.00 51.41 114 PRO A N 1
ATOM 915 C CA . PRO A 1 114 ? -15.269 -4.636 -1.369 1.00 51.41 114 PRO A CA 1
ATOM 916 C C . PRO A 1 114 ? -16.114 -3.549 -0.697 1.00 51.41 114 PRO A C 1
ATOM 918 O O . PRO A 1 114 ? -17.071 -3.854 0.022 1.00 51.41 114 PRO A O 1
ATOM 921 N N . SER A 1 115 ? -15.841 -2.281 -1.029 1.00 43.66 115 SER A N 1
ATOM 922 C CA . SER A 1 115 ? -16.658 -1.134 -0.626 1.00 43.66 115 SER A CA 1
ATOM 923 C C . SER A 1 115 ? -18.064 -1.185 -1.238 1.00 43.66 115 SER A C 1
ATOM 925 O O . SER A 1 115 ? -19.038 -0.969 -0.524 1.00 43.66 115 SER A O 1
ATOM 927 N N . ALA A 1 116 ? -18.213 -1.533 -2.523 1.00 38.44 116 ALA A N 1
ATOM 928 C CA . ALA A 1 116 ? -19.501 -1.640 -3.222 1.00 38.44 116 ALA A CA 1
ATOM 929 C C . ALA A 1 116 ? -20.403 -2.750 -2.659 1.00 38.44 116 ALA A C 1
ATOM 931 O O . ALA A 1 116 ? -21.609 -2.544 -2.520 1.00 38.44 116 ALA A O 1
ATOM 932 N N . THR A 1 117 ? -19.846 -3.890 -2.233 1.00 42.34 117 THR A N 1
ATOM 933 C CA . THR A 1 117 ? -20.623 -4.931 -1.529 1.00 42.34 117 THR A CA 1
ATOM 934 C C . THR A 1 117 ? -21.148 -4.504 -0.153 1.00 42.34 117 THR A C 1
ATOM 936 O O . THR A 1 117 ? -22.021 -5.185 0.393 1.00 42.34 117 THR A O 1
ATOM 939 N N . ARG A 1 118 ? -20.659 -3.385 0.402 1.00 42.38 118 ARG A N 1
ATOM 940 C CA . ARG A 1 118 ? -21.209 -2.739 1.605 1.00 42.38 118 ARG A CA 1
ATOM 941 C C . ARG A 1 118 ? -22.348 -1.761 1.279 1.00 42.38 118 ARG A C 1
ATOM 943 O O . ARG A 1 118 ? -23.247 -1.622 2.098 1.00 42.38 118 ARG A O 1
ATOM 950 N N . TRP A 1 119 ? -22.360 -1.150 0.089 1.00 34.44 119 TRP A N 1
ATOM 951 C CA . TRP A 1 119 ? -23.429 -0.240 -0.364 1.00 34.44 119 TRP A CA 1
ATOM 952 C C . TRP A 1 119 ? -24.711 -0.964 -0.811 1.00 34.44 119 TRP A C 1
ATOM 954 O O . TRP A 1 119 ? -25.790 -0.416 -0.646 1.00 34.44 119 TRP A O 1
ATOM 964 N N . TYR A 1 120 ? -24.620 -2.200 -1.317 1.00 29.22 120 TYR A N 1
ATOM 965 C CA . TYR A 1 120 ? -25.793 -3.015 -1.697 1.00 29.22 120 TYR A CA 1
ATOM 966 C C . TYR A 1 120 ? -26.382 -3.860 -0.548 1.00 29.22 120 TYR A C 1
ATOM 968 O O . TYR A 1 1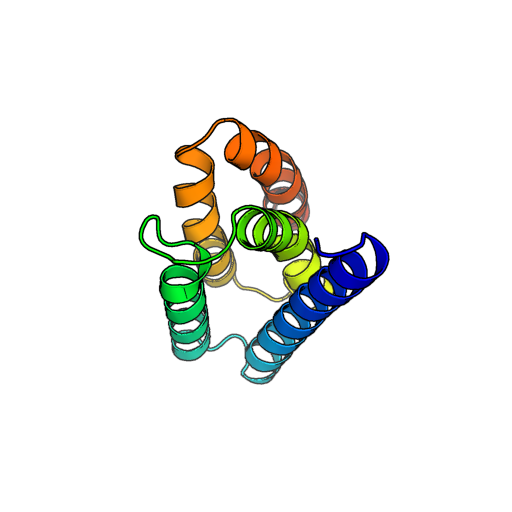20 ? -27.271 -4.680 -0.774 1.00 29.22 120 TYR A O 1
ATOM 976 N N . ARG A 1 121 ? -25.874 -3.700 0.681 1.00 35.41 121 ARG A N 1
ATOM 977 C CA . ARG A 1 121 ? -26.362 -4.383 1.895 1.00 35.41 121 ARG A CA 1
ATOM 978 C C . ARG A 1 121 ? -26.881 -3.408 2.964 1.00 35.41 121 ARG A C 1
ATOM 980 O O . ARG A 1 121 ? -26.824 -3.717 4.154 1.00 35.41 121 ARG A O 1
ATOM 987 N N . LEU A 1 122 ? -27.388 -2.257 2.525 1.00 36.53 122 LEU A N 1
ATOM 988 C CA . LEU A 1 122 ? -28.189 -1.312 3.307 1.00 36.53 122 LEU A CA 1
ATOM 989 C C . LEU A 1 122 ? -29.474 -0.991 2.544 1.00 36.53 122 LEU A C 1
ATOM 991 O O . LEU A 1 122 ? -29.383 -0.842 1.306 1.00 36.53 122 LEU A O 1
#

pLDDT: mean 80.27, std 16.49, range [29.22, 98.06]

Sequence (122 aa):
GIDKLQLDKYYMLIRLVLRQSFEVLKRNAWEESQITLFLDILMKEILSPESQSPNGVRTHLIDVYLEELTTVGGAELLADQNLKLIDPFCRIAAKTKELQAKCFHPVLSDVFLPSATRWYRL

Secondary structure (DSSP, 8-state):
---HHHHHHHHHHHHHHHHHHHHHHHHTTT-HHHHHHHHHHHIIIIISTT----HHHHHHHHHHHHHHHHHHTGGGS-HHHHHHHHHHHHHHHTT-HHHHHHHHHHIIIIIIHHHHHHHTT-

Foldseek 3Di:
DDDPVNVVVVLVVLLVVLLVLLLVCVVVVVDPVSLVVVVVCCCVAAVDPPHPHPPSSNVSNLLCNLVSNLVNPLLSDDLVSNCSNCVVQVVSLVVDVVSVVSSVPSCCVRVVPSVVVVVVVD

Radius of gyration: 14.98 Å; chains: 1; bounding box: 53×28×34 Å

InterPro domains:
  IPR010301 Ribosomal RNA processing protein 1 [PF05997] (1-98)
  IPR010301 Ribosomal RNA processing protein 1 [PTHR13026] (1-97)